Protein AF-A0A7K2AWQ4-F1 (afdb_monomer_lite)

Secondary structure (DSSP, 8-state):
---STTTTTTTTS------GGG-TT---GGGSSSHHHHHTTHHHHHTTS-HHHHHHHHHHHHHHTTT-TT-EETTSTTT-EETTTTEEGGGTSSSTHHHHHHHHHS--S--TT-HHHHHHHHHHHHH-TTS-GGGG-GGGGGS---------

Foldseek 3Di:
DDDPVVVVVVVVDDDDDPDPVLADPAWPCVLQPASVLLVVCLSLLSVLDHNQVSQLLSQLLSVQPSNQLQDWDCVDPQRTFGGSNRHRCNCQPPDPNVVVLCVSVVDNDPPSSVSNSVSNVLSCQQPDLVHDHPVVGPSSVVTRHDPPPSDD

pLDDT: mean 74.15, std 17.97, range [36.47, 95.44]

Radius of gyration: 14.71 Å; chains: 1; bounding box: 39×38×34 Å

Sequence (152 aa):
MSSFRTYLQFLESSPVDADDSCLEGTPVLSEIVEPEAVLQWAPTVCAVFDPVDASTALCIISYESGGDPDSTNRDDPGRGSFGLMQINSDWWIGSEYHERMVGWFGRDDETYLDPAVNIGAAALLVNDPSLTGWHAWPSSRLCPHRHHEHTA

Structure (mmCIF, N/CA/C/O backbone):
data_AF-A0A7K2AWQ4-F1
#
_entry.id   AF-A0A7K2AWQ4-F1
#
loop_
_atom_site.group_PDB
_atom_site.id
_atom_site.type_symbol
_atom_site.label_atom_id
_atom_site.label_alt_id
_atom_site.label_comp_id
_atom_site.label_asym_id
_atom_site.label_entity_id
_atom_site.label_seq_id
_atom_site.pdbx_PDB_ins_code
_atom_site.Cartn_x
_atom_site.Cartn_y
_atom_site.Cartn_z
_atom_site.occupancy
_atom_site.B_iso_or_equiv
_atom_site.auth_seq_id
_atom_site.auth_comp_id
_atom_site.auth_asym_id
_atom_site.auth_atom_id
_atom_site.pdbx_PDB_model_num
ATOM 1 N N . MET A 1 1 ? 13.150 -9.009 18.725 1.00 39.88 1 MET A N 1
ATOM 2 C CA . MET A 1 1 ? 13.576 -9.527 17.406 1.00 39.88 1 MET A CA 1
ATOM 3 C C . MET A 1 1 ? 13.389 -11.036 17.381 1.00 39.88 1 MET A C 1
ATOM 5 O O . MET A 1 1 ? 14.330 -11.786 17.597 1.00 39.88 1 MET A O 1
ATOM 9 N N . SER A 1 2 ? 12.150 -11.486 17.214 1.00 40.19 2 SER A N 1
ATOM 10 C CA . SER A 1 2 ? 11.832 -12.893 16.997 1.00 40.19 2 SER A CA 1
ATOM 11 C C . SER A 1 2 ? 10.632 -12.946 16.065 1.00 40.19 2 SER A C 1
ATOM 13 O O . SER A 1 2 ? 9.646 -12.264 16.320 1.00 40.19 2 SER A O 1
ATOM 15 N N . SER A 1 3 ? 10.751 -13.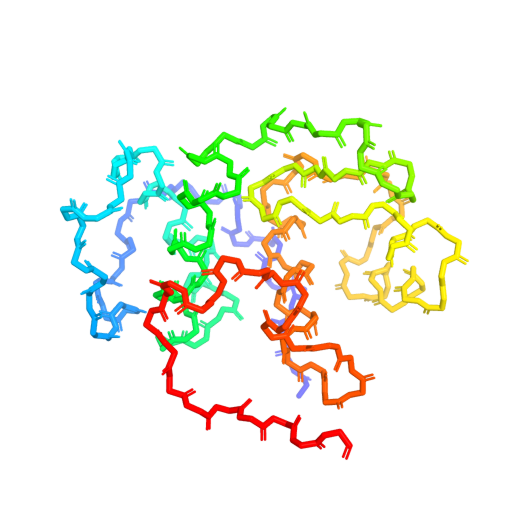786 15.035 1.00 50.97 3 SER A N 1
ATOM 16 C CA . SER A 1 3 ? 9.641 -14.419 14.322 1.00 50.97 3 SER A CA 1
ATOM 17 C C . SER A 1 3 ? 8.957 -13.665 13.167 1.00 50.97 3 SER A C 1
ATOM 19 O O . SER A 1 3 ? 7.753 -13.465 13.196 1.00 50.97 3 SER A O 1
ATOM 21 N N . PHE A 1 4 ? 9.690 -13.400 12.076 1.00 47.88 4 PHE A N 1
ATOM 22 C CA . PHE A 1 4 ? 9.088 -13.342 10.723 1.00 47.88 4 PHE A CA 1
ATOM 23 C C . PHE A 1 4 ? 9.352 -14.633 9.918 1.00 47.88 4 PHE A C 1
ATOM 25 O O . PHE A 1 4 ? 8.587 -15.014 9.041 1.00 47.88 4 PHE A O 1
ATOM 32 N N . ARG A 1 5 ? 10.387 -15.410 10.275 1.00 44.66 5 ARG A N 1
ATOM 33 C CA . ARG A 1 5 ? 10.679 -16.700 9.619 1.00 44.66 5 ARG A CA 1
ATOM 34 C C . ARG A 1 5 ? 9.610 -17.775 9.876 1.00 44.66 5 ARG A C 1
ATOM 36 O O . ARG A 1 5 ? 9.434 -18.661 9.054 1.00 44.66 5 ARG A O 1
ATOM 43 N N . THR A 1 6 ? 8.879 -17.660 10.982 1.00 47.09 6 THR A N 1
ATOM 44 C CA . THR A 1 6 ? 7.697 -18.482 11.301 1.00 47.09 6 THR A CA 1
ATOM 45 C C . THR A 1 6 ? 6.451 -18.020 10.530 1.00 47.09 6 THR A C 1
ATOM 47 O O . THR A 1 6 ? 5.506 -18.781 10.378 1.00 47.09 6 THR A O 1
ATOM 50 N N . TYR A 1 7 ? 6.443 -16.777 10.037 1.00 46.06 7 TYR A N 1
ATOM 51 C CA . TYR A 1 7 ? 5.280 -16.116 9.441 1.00 46.06 7 TYR A CA 1
ATOM 52 C C . TYR A 1 7 ? 5.025 -16.577 8.000 1.00 46.06 7 TYR A C 1
ATOM 54 O O . TYR A 1 7 ? 3.902 -16.928 7.657 1.00 46.06 7 TYR A O 1
ATOM 62 N N . LEU A 1 8 ? 6.085 -16.715 7.191 1.00 46.19 8 LEU A N 1
ATOM 63 C CA . LEU A 1 8 ? 5.982 -17.302 5.846 1.00 46.19 8 LEU A CA 1
ATOM 64 C C . LEU A 1 8 ? 5.519 -18.770 5.870 1.00 46.19 8 LEU A C 1
ATOM 66 O O . LEU A 1 8 ? 4.872 -19.213 4.932 1.00 46.19 8 LEU A O 1
ATOM 70 N N . GLN A 1 9 ? 5.792 -19.508 6.953 1.00 45.34 9 GLN A N 1
ATOM 71 C CA . GLN A 1 9 ? 5.268 -20.869 7.147 1.00 45.34 9 GLN A CA 1
ATOM 72 C C . GLN A 1 9 ? 3.791 -20.895 7.573 1.00 45.34 9 GLN A C 1
ATOM 74 O O . GLN A 1 9 ? 3.142 -21.926 7.440 1.00 45.34 9 GLN A O 1
ATOM 79 N N . PHE A 1 10 ? 3.247 -19.790 8.094 1.00 42.31 10 PHE A N 1
ATOM 80 C CA . PHE A 1 10 ? 1.855 -19.720 8.547 1.00 42.31 10 PHE A CA 1
ATOM 81 C C . PHE A 1 10 ? 0.885 -19.411 7.394 1.00 42.31 10 PHE A C 1
ATOM 83 O O . PHE A 1 10 ? -0.241 -19.908 7.396 1.00 42.31 10 PHE A O 1
ATOM 90 N N . LEU A 1 11 ? 1.346 -18.671 6.375 1.00 45.53 11 LEU A N 1
ATOM 91 C CA . LEU A 1 11 ? 0.569 -18.299 5.181 1.00 45.53 11 LEU A CA 1
ATOM 92 C C . LEU A 1 11 ? 0.214 -19.488 4.261 1.00 45.53 11 LEU A C 1
ATOM 94 O O . LEU A 1 11 ? -0.619 -19.338 3.373 1.00 45.53 11 LEU A O 1
ATOM 98 N N . GLU A 1 12 ? 0.792 -20.675 4.479 1.00 44.38 12 GLU A N 1
ATOM 99 C CA . GLU A 1 12 ? 0.422 -21.911 3.762 1.00 44.38 12 GLU A CA 1
ATOM 100 C C . GLU A 1 12 ? -0.850 -22.588 4.325 1.00 44.38 12 GLU A C 1
ATOM 102 O O . GLU A 1 12 ? -1.317 -23.590 3.779 1.00 44.38 12 GLU A O 1
ATOM 107 N N . SER A 1 1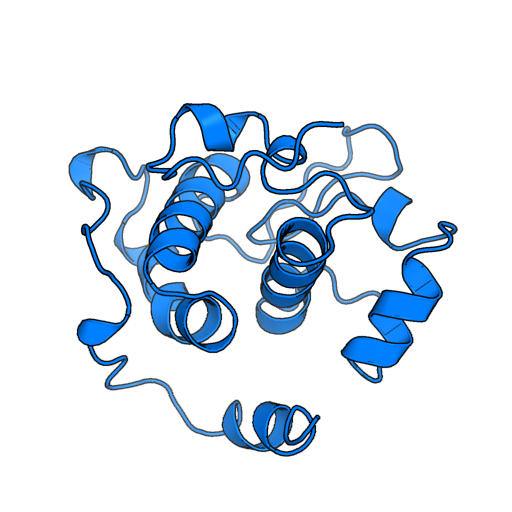3 ? -1.444 -22.047 5.395 1.00 37.22 13 SER A N 1
ATOM 108 C CA . SER A 1 13 ? -2.664 -22.571 6.031 1.00 37.22 13 SER A CA 1
ATOM 109 C C . SER A 1 13 ? -3.879 -21.732 5.618 1.00 37.22 13 SER A C 1
ATOM 111 O O . SER A 1 13 ? -3.879 -20.520 5.799 1.00 37.22 13 SER A O 1
ATOM 113 N N . SER A 1 14 ? -4.914 -22.366 5.059 1.00 43.41 14 SER A N 1
ATOM 114 C CA . SER A 1 14 ? -6.120 -21.722 4.506 1.00 43.41 14 SER A CA 1
ATOM 115 C C . SER A 1 14 ? -6.835 -20.704 5.424 1.00 43.41 14 SER A C 1
ATOM 117 O O . SER A 1 14 ? -6.798 -20.857 6.645 1.00 43.41 14 SER A O 1
ATOM 119 N N . PRO A 1 15 ? -7.567 -19.723 4.844 1.00 55.00 15 PRO A N 1
ATOM 120 C CA . PRO A 1 15 ? -8.156 -18.602 5.563 1.00 55.00 15 PRO A CA 1
ATOM 121 C C . PRO A 1 15 ? -9.600 -18.906 5.968 1.00 55.00 15 PRO A C 1
ATOM 123 O O . PRO A 1 15 ? -10.498 -18.971 5.133 1.00 55.00 15 PRO A O 1
ATOM 126 N N . VAL A 1 16 ? -9.836 -19.084 7.256 1.00 39.69 16 VAL A N 1
ATOM 127 C CA . VAL A 1 16 ? -11.158 -18.964 7.880 1.00 39.69 16 VAL A CA 1
ATOM 128 C C . VAL A 1 16 ? -10.885 -18.655 9.343 1.00 39.69 16 VAL A C 1
ATOM 130 O O . VAL A 1 16 ? -10.072 -19.336 9.957 1.00 39.69 16 VAL A O 1
ATOM 133 N N . ASP A 1 17 ? -11.523 -17.608 9.859 1.00 39.03 17 ASP A N 1
ATOM 134 C CA . ASP A 1 17 ? -11.376 -17.066 11.217 1.00 39.03 17 ASP A CA 1
ATOM 135 C C . ASP A 1 17 ? -10.241 -16.036 11.389 1.00 39.03 17 ASP A C 1
ATOM 137 O O . ASP A 1 17 ? -9.418 -16.129 12.300 1.00 39.03 17 ASP A O 1
ATOM 141 N N . ALA A 1 18 ? -10.220 -14.993 10.545 1.00 47.34 18 ALA A N 1
ATOM 142 C CA . ALA A 1 18 ? -9.660 -13.721 11.002 1.00 47.34 18 ALA A CA 1
ATOM 143 C C . ALA A 1 18 ? -10.545 -13.212 12.143 1.00 47.34 18 ALA A C 1
ATOM 145 O O . ALA A 1 18 ? -11.679 -12.791 11.933 1.00 47.34 18 ALA A O 1
ATOM 146 N N . ASP A 1 19 ? -10.028 -13.362 13.356 1.00 44.94 19 ASP A N 1
ATOM 147 C CA . ASP A 1 19 ? -10.581 -12.805 14.576 1.00 44.94 19 ASP A CA 1
ATOM 148 C C . ASP A 1 19 ? -10.854 -11.303 14.371 1.00 44.94 19 ASP A C 1
ATOM 150 O O . ASP A 1 19 ? -9.940 -10.523 14.096 1.00 44.94 19 ASP A O 1
ATOM 154 N N . ASP A 1 20 ? -12.125 -10.914 14.498 1.00 51.47 20 ASP A N 1
ATOM 155 C CA . ASP A 1 20 ? -12.654 -9.542 14.367 1.00 51.47 20 ASP A CA 1
ATOM 156 C C . ASP A 1 20 ? -11.955 -8.548 15.326 1.00 51.47 20 ASP A C 1
ATOM 158 O O . ASP A 1 20 ? -12.116 -7.331 15.228 1.00 51.47 20 ASP A O 1
ATOM 162 N N . SER A 1 21 ? -11.150 -9.061 16.265 1.00 57.72 21 SER A N 1
ATOM 163 C CA . SER A 1 21 ? -10.343 -8.300 17.219 1.00 57.72 21 SER A CA 1
ATOM 164 C C . SER A 1 21 ? -9.271 -7.410 16.580 1.00 57.72 21 SER A C 1
ATOM 166 O O . SER A 1 21 ? -8.780 -6.494 17.240 1.00 57.72 21 SER A O 1
ATOM 168 N N . CYS A 1 22 ? -8.914 -7.636 15.310 1.00 67.00 22 CYS A N 1
ATOM 169 C CA . CYS A 1 22 ? -7.898 -6.842 14.621 1.00 67.00 22 CYS A CA 1
ATOM 170 C C . CYS A 1 22 ? -8.425 -5.570 13.940 1.00 67.00 22 CYS A C 1
ATOM 172 O O . CYS A 1 22 ? -7.624 -4.772 13.465 1.00 67.00 22 CYS A O 1
ATOM 174 N N . LEU A 1 23 ? -9.742 -5.345 13.898 1.00 63.56 23 LEU A N 1
ATOM 175 C CA . LEU A 1 23 ? -10.347 -4.150 13.301 1.00 63.56 23 LEU A CA 1
ATOM 176 C C . LEU A 1 23 ? -10.949 -3.257 14.393 1.00 63.56 23 LEU A C 1
ATOM 178 O O . LEU A 1 23 ? -12.168 -3.115 14.516 1.00 63.56 23 LEU A O 1
ATOM 182 N N . GLU A 1 24 ? -10.099 -2.635 15.215 1.00 60.53 24 GLU A N 1
ATOM 183 C CA . GLU A 1 24 ? -10.583 -1.615 16.148 1.00 60.53 24 GLU A CA 1
ATOM 184 C C . GLU A 1 24 ? -10.974 -0.341 15.388 1.00 60.53 24 GLU A C 1
ATOM 186 O O . GLU A 1 24 ? -10.155 0.293 14.727 1.00 60.53 24 GLU A O 1
ATOM 191 N N . GLY A 1 25 ? -12.241 0.061 15.522 1.00 52.78 25 GLY A N 1
ATOM 192 C CA . GLY A 1 25 ? -12.779 1.211 14.797 1.00 52.78 25 GLY A CA 1
ATOM 193 C C . GLY A 1 25 ? -13.164 0.879 13.360 1.00 52.78 25 GLY A C 1
ATOM 194 O O . GLY A 1 25 ? -12.862 1.685 12.483 1.00 52.78 25 GLY A O 1
ATOM 195 N N . THR A 1 26 ? -13.823 -0.280 13.159 1.00 51.34 26 THR A N 1
ATOM 196 C CA . THR A 1 26 ? -14.363 -0.790 11.883 1.00 51.34 26 THR A CA 1
ATOM 197 C C . THR A 1 26 ? -14.527 0.327 10.861 1.00 51.34 26 THR A C 1
ATOM 199 O O . THR A 1 26 ? -15.358 1.218 11.105 1.00 51.34 26 THR A O 1
ATOM 202 N N . PRO A 1 27 ? -13.770 0.304 9.744 1.00 51.66 27 PRO A N 1
ATOM 203 C CA . PRO A 1 27 ? -13.982 1.276 8.688 1.00 51.66 27 PRO A CA 1
ATOM 204 C C . PRO A 1 27 ? -15.462 1.224 8.340 1.00 51.66 27 PRO A C 1
ATOM 206 O O . PRO A 1 27 ? -16.051 0.141 8.276 1.00 51.66 27 PRO A O 1
ATOM 209 N N . VAL A 1 28 ? -16.099 2.385 8.206 1.00 54.06 28 VAL A N 1
ATOM 210 C CA . VAL A 1 28 ? -17.507 2.419 7.828 1.00 54.06 28 VAL A CA 1
ATOM 211 C C . VAL A 1 28 ? -17.562 1.860 6.407 1.00 54.06 28 VAL A C 1
ATOM 213 O O . VAL A 1 28 ? -17.315 2.571 5.441 1.00 54.06 28 VAL A O 1
ATOM 216 N N . LEU A 1 29 ? -17.824 0.556 6.281 1.00 52.56 29 LEU A N 1
ATOM 217 C CA . LEU A 1 29 ? -17.705 -0.199 5.028 1.00 52.56 29 LEU A CA 1
ATOM 218 C C . LEU A 1 29 ? -18.601 0.365 3.917 1.00 52.56 29 LEU A C 1
ATOM 220 O O . LEU A 1 29 ? -18.388 0.060 2.752 1.00 52.56 29 LEU A O 1
ATOM 224 N N . SER A 1 30 ? -19.580 1.212 4.258 1.00 49.19 30 SER A N 1
ATOM 225 C CA . SER A 1 30 ? -20.386 1.960 3.290 1.00 49.19 30 SER A CA 1
ATOM 226 C C . SER A 1 30 ? -19.593 2.973 2.459 1.00 49.19 30 SER A C 1
ATOM 228 O O . SER A 1 30 ? -20.133 3.492 1.488 1.00 49.19 30 SER A O 1
ATOM 230 N N . GLU A 1 31 ? -18.358 3.293 2.849 1.00 54.94 31 GLU A N 1
ATOM 231 C CA . GLU A 1 31 ? -17.444 4.166 2.101 1.00 54.94 31 GLU A CA 1
ATOM 232 C C . GLU A 1 31 ? -16.443 3.375 1.241 1.00 54.94 31 GLU A C 1
ATOM 234 O O . GLU A 1 31 ? -15.722 3.966 0.441 1.00 54.94 31 GLU A O 1
ATOM 239 N N . ILE A 1 32 ? -16.418 2.044 1.374 1.00 63.28 32 ILE A N 1
ATOM 240 C CA . ILE A 1 32 ? -15.570 1.155 0.578 1.00 63.28 32 ILE A CA 1
ATOM 241 C C . ILE A 1 32 ? -16.309 0.814 -0.713 1.00 63.28 32 ILE A C 1
ATOM 243 O O . ILE A 1 32 ? -17.449 0.352 -0.687 1.00 63.28 32 ILE A O 1
ATOM 247 N N . VAL A 1 33 ? -15.648 1.051 -1.846 1.00 60.75 33 VAL A N 1
ATOM 248 C CA . VAL A 1 33 ? -16.243 0.891 -3.183 1.00 60.75 33 VAL A CA 1
ATOM 249 C C . VAL A 1 33 ? -16.624 -0.573 -3.448 1.00 60.75 33 VAL A C 1
ATOM 251 O O . VAL A 1 33 ? -17.632 -0.814 -4.098 1.00 60.75 33 VAL A O 1
ATOM 254 N N . GLU A 1 34 ? -15.891 -1.536 -2.873 1.00 69.81 34 GLU A N 1
ATOM 255 C CA . GLU A 1 34 ? -16.131 -2.983 -3.009 1.00 69.81 34 GLU A CA 1
ATOM 256 C C . GLU A 1 34 ? -15.767 -3.738 -1.705 1.00 69.81 34 GLU A C 1
ATOM 258 O O . GLU A 1 34 ? -14.664 -4.277 -1.572 1.00 69.81 34 GLU A O 1
ATOM 263 N N . PRO A 1 35 ? -16.651 -3.769 -0.688 1.00 76.25 35 PRO A N 1
ATOM 264 C CA . PRO A 1 35 ? -16.284 -4.212 0.659 1.00 76.25 35 PRO A CA 1
ATOM 265 C C . PRO A 1 35 ? -15.842 -5.676 0.729 1.00 76.25 35 PRO A C 1
ATOM 267 O O . PRO A 1 35 ? -14.912 -5.983 1.464 1.00 76.25 35 PRO A O 1
ATOM 270 N N . GLU A 1 36 ? -16.436 -6.581 -0.050 1.00 81.50 36 GLU A N 1
ATOM 271 C CA . GLU A 1 36 ? -16.041 -7.999 -0.040 1.00 81.50 36 GLU A CA 1
ATOM 272 C C . GLU A 1 36 ? -14.653 -8.223 -0.664 1.00 81.50 36 GLU A C 1
ATOM 274 O O . GLU A 1 36 ? -13.832 -8.952 -0.103 1.00 81.50 36 GLU A O 1
ATOM 279 N N . ALA A 1 37 ? -14.362 -7.548 -1.783 1.00 88.00 37 ALA A N 1
ATOM 280 C CA . ALA A 1 37 ? -13.075 -7.642 -2.474 1.00 88.00 37 ALA A CA 1
ATOM 281 C C . ALA A 1 37 ? -11.919 -7.071 -1.640 1.00 88.00 37 ALA A C 1
ATOM 283 O O . ALA A 1 37 ? -10.779 -7.514 -1.773 1.00 88.00 37 ALA A O 1
ATOM 284 N N . VAL A 1 38 ? -12.209 -6.118 -0.754 1.00 90.88 38 VAL A N 1
ATOM 285 C CA . VAL A 1 38 ? -11.237 -5.547 0.183 1.00 90.88 38 VAL A CA 1
ATOM 286 C C . VAL A 1 38 ? -11.105 -6.406 1.442 1.00 90.88 38 VAL A C 1
ATOM 288 O O . VAL A 1 38 ? -9.991 -6.723 1.859 1.00 90.88 38 VAL A O 1
ATOM 291 N N . LEU A 1 39 ? -12.220 -6.822 2.049 1.00 90.50 39 LEU A N 1
ATOM 292 C CA . LEU A 1 39 ? -12.216 -7.522 3.339 1.00 90.50 39 LEU A CA 1
ATOM 293 C C . LEU A 1 39 ? -11.583 -8.913 3.290 1.00 90.50 39 LEU A C 1
ATOM 295 O O . LEU A 1 39 ? -11.075 -9.369 4.312 1.00 90.50 39 LEU A O 1
ATOM 299 N N . GLN A 1 40 ? -11.529 -9.566 2.126 1.00 93.19 40 GLN A N 1
ATOM 300 C CA . GLN A 1 40 ? -10.771 -10.817 1.979 1.00 93.19 40 GLN A CA 1
ATOM 301 C C . GLN A 1 40 ? -9.282 -10.666 2.350 1.00 93.19 40 GLN A C 1
ATOM 303 O O . GLN A 1 40 ? -8.641 -11.653 2.707 1.00 93.19 40 GLN A O 1
ATOM 308 N N . TRP A 1 41 ? -8.737 -9.443 2.305 1.00 94.69 41 TRP A N 1
ATOM 309 C CA . TRP A 1 41 ? -7.348 -9.140 2.659 1.00 94.69 41 TRP A CA 1
ATOM 310 C C . TRP A 1 41 ? -7.148 -8.794 4.135 1.00 94.69 41 TRP A C 1
ATOM 312 O O . TRP A 1 41 ? -6.003 -8.697 4.580 1.00 94.69 41 TRP A O 1
ATOM 322 N N . ALA A 1 42 ? -8.224 -8.661 4.918 1.00 92.50 42 ALA A N 1
ATOM 323 C CA . ALA A 1 42 ? -8.145 -8.378 6.349 1.00 92.50 42 ALA A CA 1
ATOM 324 C C . ALA A 1 42 ? -7.225 -9.349 7.118 1.00 92.50 42 ALA A C 1
ATOM 326 O O . ALA A 1 42 ? -6.403 -8.854 7.887 1.00 92.50 42 ALA A O 1
ATOM 327 N N . PRO A 1 43 ? -7.236 -10.683 6.884 1.00 92.44 43 PRO A N 1
ATOM 328 C CA . PRO A 1 43 ? -6.304 -11.586 7.559 1.00 92.44 43 PRO A CA 1
ATOM 329 C C . PRO A 1 43 ? -4.832 -11.222 7.308 1.00 92.44 43 PRO A C 1
ATOM 331 O O . PRO A 1 43 ? -4.030 -11.220 8.238 1.00 92.44 43 PRO A O 1
ATOM 334 N N . THR A 1 44 ? -4.467 -10.885 6.067 1.00 92.94 44 THR A N 1
ATOM 335 C CA . THR A 1 44 ? -3.088 -10.522 5.700 1.00 92.94 44 THR A CA 1
ATOM 336 C C . THR A 1 44 ? -2.698 -9.159 6.265 1.00 92.94 44 THR A C 1
ATOM 338 O O . THR A 1 44 ? -1.606 -9.013 6.811 1.00 92.94 44 THR A O 1
ATOM 341 N N . VAL A 1 45 ? -3.599 -8.177 6.186 1.00 93.56 45 VAL A N 1
ATOM 342 C CA . VAL A 1 45 ? -3.400 -6.830 6.740 1.00 93.56 45 VAL A CA 1
ATOM 343 C C . VAL A 1 45 ? -3.209 -6.886 8.256 1.00 93.56 45 VAL A C 1
ATOM 345 O O . VAL A 1 45 ? -2.201 -6.406 8.772 1.00 93.56 45 VAL A O 1
ATOM 348 N N . CYS A 1 46 ? -4.128 -7.531 8.972 1.00 91.31 46 CYS A N 1
ATOM 349 C CA . CYS A 1 46 ? -4.093 -7.647 10.430 1.00 91.31 46 CYS A CA 1
ATOM 350 C C . CYS A 1 46 ? -2.886 -8.424 10.956 1.00 91.31 46 CYS A C 1
ATOM 352 O O . CYS A 1 46 ? -2.521 -8.323 12.124 1.00 91.31 46 CYS A O 1
ATOM 354 N N . ALA A 1 47 ? -2.267 -9.230 10.101 1.00 89.81 47 ALA A N 1
ATOM 355 C CA . ALA A 1 47 ? -1.105 -10.003 10.471 1.00 89.81 47 ALA A CA 1
ATOM 356 C C . ALA A 1 47 ? 0.207 -9.192 10.371 1.00 89.81 47 ALA A C 1
ATOM 358 O O . ALA A 1 47 ? 1.233 -9.680 10.846 1.00 89.81 47 ALA A O 1
ATOM 359 N N . VAL A 1 48 ? 0.197 -7.978 9.796 1.00 88.44 48 VAL A N 1
ATOM 360 C CA . VAL A 1 48 ? 1.381 -7.090 9.732 1.00 88.44 48 VAL A CA 1
ATOM 361 C C . VAL A 1 48 ? 1.169 -5.685 10.303 1.00 88.44 48 VAL A C 1
ATOM 363 O O . VAL A 1 48 ? 2.154 -5.039 10.660 1.00 88.44 48 VAL A O 1
ATOM 366 N N . PHE A 1 49 ? -0.072 -5.215 10.408 1.00 88.19 49 PHE A N 1
ATOM 367 C CA . PHE A 1 49 ? -0.417 -3.919 10.993 1.00 88.19 49 PHE A CA 1
ATOM 368 C C . PHE A 1 49 ? -1.044 -4.085 12.378 1.00 88.19 49 PHE A C 1
ATOM 370 O O . PHE A 1 49 ? -1.679 -5.100 12.666 1.00 88.19 49 PHE A O 1
ATOM 377 N N . ASP A 1 50 ? -0.886 -3.075 13.237 1.00 85.38 50 ASP A N 1
ATOM 378 C CA . ASP A 1 50 ? -1.708 -2.985 14.443 1.00 85.38 50 ASP A CA 1
ATOM 379 C C . ASP A 1 50 ? -3.180 -2.692 14.082 1.00 85.38 50 ASP A C 1
ATOM 381 O O . ASP A 1 50 ? -3.465 -2.316 12.944 1.00 85.38 50 ASP A O 1
ATOM 385 N N . PRO A 1 51 ? -4.141 -2.859 15.009 1.00 80.94 51 PRO A N 1
ATOM 386 C CA . PRO A 1 51 ? -5.556 -2.730 14.665 1.00 80.94 51 PRO A CA 1
ATOM 387 C C . PRO A 1 51 ? -5.992 -1.374 14.085 1.00 80.94 51 PRO A C 1
ATOM 389 O O . PRO A 1 51 ? -6.927 -1.308 1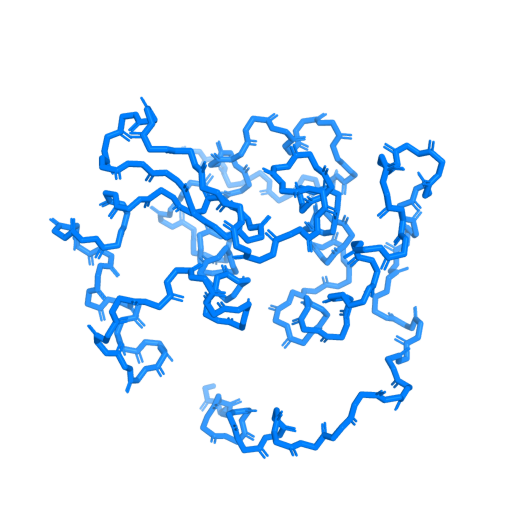3.280 1.00 80.94 51 PRO A O 1
ATOM 392 N N . VAL A 1 52 ? -5.329 -0.282 14.477 1.00 74.44 52 VAL A N 1
ATOM 393 C CA . VAL A 1 52 ? -5.648 1.069 13.988 1.00 74.44 52 VAL A CA 1
ATOM 394 C C . VAL A 1 52 ? -5.115 1.240 12.568 1.00 74.44 52 VAL A C 1
ATOM 396 O O . VAL A 1 52 ? -5.828 1.704 11.672 1.00 74.44 52 VAL A O 1
ATOM 399 N N . ASP A 1 53 ? -3.880 0.808 12.348 1.00 87.25 53 ASP A N 1
ATOM 400 C CA . ASP A 1 53 ? -3.232 0.842 11.045 1.00 87.25 53 ASP A CA 1
ATOM 401 C C . ASP A 1 53 ? -3.856 -0.156 10.057 1.00 87.25 53 ASP A C 1
ATOM 403 O O . ASP A 1 53 ? -3.941 0.129 8.862 1.00 87.25 53 ASP A O 1
ATOM 407 N N . ALA A 1 54 ? -4.388 -1.281 10.538 1.00 90.50 54 ALA A N 1
ATOM 408 C CA . ALA A 1 54 ? -5.088 -2.271 9.723 1.00 90.50 54 ALA A CA 1
ATOM 409 C C . ALA A 1 54 ? -6.349 -1.683 9.070 1.00 90.50 54 ALA A C 1
ATOM 411 O O . ALA A 1 54 ? -6.592 -1.875 7.875 1.00 90.50 54 ALA A O 1
ATOM 412 N N . SER A 1 55 ? -7.122 -0.902 9.829 1.00 86.88 55 SER A N 1
ATOM 413 C CA . SER A 1 55 ? -8.301 -0.203 9.304 1.00 86.88 55 SER A CA 1
ATOM 414 C C . SER A 1 55 ? -7.921 0.852 8.255 1.00 86.88 55 SER A C 1
ATOM 416 O O . SER A 1 55 ? -8.615 1.000 7.245 1.00 86.88 55 SER A O 1
ATOM 418 N N . THR A 1 56 ? -6.793 1.546 8.448 1.00 89.56 56 THR A N 1
ATOM 419 C CA . THR A 1 56 ? -6.246 2.492 7.458 1.00 89.56 56 THR A CA 1
ATOM 420 C C . THR A 1 56 ? -5.807 1.770 6.185 1.00 89.56 56 THR A C 1
ATOM 422 O O . THR A 1 56 ? -6.184 2.186 5.090 1.00 89.56 56 THR A O 1
ATOM 425 N N . ALA A 1 57 ? -5.072 0.664 6.314 1.00 92.75 57 ALA A N 1
ATOM 426 C CA . ALA A 1 57 ? -4.599 -0.130 5.187 1.00 92.75 57 ALA A CA 1
ATOM 427 C C . ALA A 1 57 ? -5.759 -0.652 4.330 1.00 92.75 57 ALA A C 1
ATOM 429 O O . ALA A 1 57 ? -5.743 -0.466 3.119 1.00 92.75 57 ALA A O 1
ATOM 430 N N . LEU A 1 58 ? -6.801 -1.235 4.934 1.00 92.06 58 LEU A N 1
ATOM 431 C CA . LEU A 1 58 ? -7.974 -1.716 4.189 1.00 92.06 58 LEU A CA 1
ATOM 432 C C . LEU A 1 58 ? -8.705 -0.583 3.460 1.00 92.06 58 LEU A C 1
ATOM 434 O O . LEU A 1 58 ? -9.136 -0.754 2.320 1.00 92.06 58 LEU A O 1
ATOM 438 N N . CYS A 1 59 ? -8.809 0.591 4.083 1.00 90.12 59 CYS A N 1
ATOM 439 C CA . CYS A 1 59 ? -9.358 1.766 3.417 1.00 90.12 59 CYS A CA 1
ATOM 440 C C . CYS A 1 59 ? -8.496 2.201 2.218 1.00 90.12 59 CYS A C 1
ATOM 442 O O . CYS A 1 59 ? -9.034 2.455 1.142 1.00 90.12 59 CYS A O 1
ATOM 444 N N . ILE A 1 60 ? -7.167 2.215 2.355 1.00 92.62 60 ILE A N 1
ATOM 445 C CA . ILE A 1 60 ? -6.251 2.512 1.244 1.00 92.62 60 ILE A CA 1
ATOM 446 C C . ILE A 1 60 ? -6.408 1.473 0.127 1.00 92.62 60 ILE A C 1
ATOM 448 O O . ILE A 1 60 ? -6.583 1.865 -1.020 1.00 92.62 60 ILE A O 1
ATOM 452 N N . ILE A 1 61 ? -6.466 0.174 0.439 1.00 94.94 61 ILE A N 1
ATOM 453 C CA . ILE A 1 61 ? -6.717 -0.888 -0.555 1.00 94.94 61 ILE A CA 1
ATOM 454 C C . ILE A 1 61 ? -7.997 -0.600 -1.348 1.00 94.94 61 ILE A C 1
ATOM 456 O O . ILE A 1 61 ? -8.009 -0.743 -2.571 1.00 94.94 61 ILE A O 1
ATOM 460 N N . SER A 1 62 ? -9.060 -0.131 -0.687 1.00 93.12 62 SER A N 1
ATOM 461 C CA . SER A 1 62 ? -10.290 0.259 -1.383 1.00 93.12 62 SER A CA 1
ATOM 462 C C . SER A 1 62 ? -10.078 1.369 -2.411 1.00 93.12 62 SER A C 1
ATOM 464 O O . SER A 1 62 ? -10.714 1.326 -3.461 1.00 93.12 62 SER A O 1
ATOM 466 N N . TYR A 1 63 ? -9.277 2.388 -2.097 1.00 91.62 63 TYR A N 1
ATOM 467 C CA . TYR A 1 63 ? -9.065 3.536 -2.983 1.00 91.62 63 TYR A CA 1
ATOM 468 C C . TYR A 1 63 ? -8.038 3.254 -4.080 1.00 91.62 63 TYR A C 1
ATOM 470 O O . TYR A 1 63 ? -8.199 3.732 -5.199 1.00 91.62 63 TYR A O 1
ATOM 478 N N . GLU A 1 64 ? -6.994 2.500 -3.754 1.00 92.75 64 GLU A N 1
ATOM 479 C CA . GLU A 1 64 ? -5.838 2.291 -4.625 1.00 92.75 64 GLU A CA 1
ATOM 480 C C . GLU A 1 64 ? -6.059 1.149 -5.624 1.00 92.75 64 GLU A C 1
ATOM 482 O O . GLU A 1 64 ? -5.629 1.225 -6.775 1.00 92.75 64 GLU A O 1
ATOM 487 N N . SER A 1 65 ? -6.745 0.081 -5.212 1.00 94.69 65 SER A N 1
ATOM 488 C CA . SER A 1 65 ? -6.927 -1.115 -6.046 1.00 94.69 65 SER A CA 1
ATOM 489 C C . SER A 1 65 ? -8.347 -1.666 -6.065 1.00 94.69 65 SER A C 1
ATOM 491 O O . SER A 1 65 ? -8.637 -2.561 -6.854 1.00 94.69 65 SER A O 1
ATOM 493 N N . GLY A 1 66 ? -9.232 -1.200 -5.180 1.00 93.12 66 GLY A N 1
ATOM 494 C CA . GLY A 1 66 ? -10.535 -1.835 -4.975 1.00 93.12 66 GLY A CA 1
ATOM 495 C C . GLY A 1 66 ? -10.426 -3.283 -4.476 1.00 93.12 66 GLY A C 1
ATOM 496 O O . GLY A 1 66 ? -11.375 -4.047 -4.622 1.00 93.12 66 GLY A O 1
ATOM 497 N N . GLY A 1 67 ? -9.275 -3.677 -3.917 1.00 94.56 67 GLY A N 1
ATOM 498 C CA . GLY A 1 67 ? -9.003 -5.058 -3.513 1.00 94.56 67 GLY A CA 1
ATOM 499 C C . GLY A 1 67 ? -8.462 -5.965 -4.622 1.00 94.56 67 GLY A C 1
ATOM 500 O O . GLY A 1 67 ? -8.346 -7.168 -4.386 1.00 94.56 67 GLY A O 1
ATOM 501 N N . ASP A 1 68 ? -8.121 -5.428 -5.797 1.00 95.00 68 ASP A N 1
ATOM 502 C CA . ASP A 1 68 ? -7.522 -6.186 -6.901 1.00 95.00 68 ASP A CA 1
ATOM 503 C C . ASP A 1 68 ? -5.985 -6.289 -6.758 1.00 95.00 68 ASP A C 1
ATOM 505 O O . ASP A 1 68 ? -5.280 -5.283 -6.911 1.00 95.00 68 ASP A O 1
ATOM 509 N N . PRO A 1 69 ? -5.422 -7.483 -6.481 1.00 94.50 69 PRO A N 1
ATOM 510 C CA . PRO A 1 69 ? -3.977 -7.657 -6.354 1.00 94.50 69 PRO A CA 1
ATOM 511 C C . PRO A 1 69 ? -3.235 -7.535 -7.690 1.00 94.50 69 PRO A C 1
ATOM 513 O O . PRO A 1 69 ? -2.026 -7.312 -7.681 1.00 94.50 69 PRO A O 1
ATOM 516 N N . ASP A 1 70 ? -3.942 -7.625 -8.817 1.00 94.19 70 ASP A N 1
ATOM 517 C CA . ASP A 1 70 ? -3.386 -7.451 -10.158 1.00 94.19 70 ASP A CA 1
ATOM 518 C C . ASP A 1 70 ? -3.515 -6.000 -10.661 1.00 94.19 70 ASP A C 1
ATOM 520 O O . ASP A 1 70 ? -3.134 -5.701 -11.797 1.00 94.19 70 ASP A O 1
ATOM 524 N N . SER A 1 71 ? -4.012 -5.075 -9.827 1.00 93.81 71 SER A N 1
ATOM 525 C CA . SER A 1 71 ? -4.136 -3.661 -10.186 1.00 93.81 71 SER A CA 1
ATOM 526 C C . SER A 1 71 ? -2.771 -3.056 -10.521 1.00 93.81 71 SER A C 1
ATOM 528 O O . SER A 1 71 ? -1.814 -3.138 -9.744 1.00 93.81 71 SER A O 1
ATOM 530 N N . THR A 1 72 ? -2.672 -2.394 -11.676 1.00 92.19 72 THR A N 1
ATOM 531 C CA . THR A 1 72 ? -1.446 -1.708 -12.100 1.00 92.19 72 THR A CA 1
ATOM 532 C C . THR A 1 72 ? -1.751 -0.333 -12.666 1.00 92.19 72 THR A C 1
ATOM 534 O O . THR A 1 72 ? -2.579 -0.211 -13.571 1.00 92.19 72 THR A O 1
ATOM 537 N N . ASN A 1 73 ? -0.985 0.666 -12.243 1.00 91.12 73 ASN A N 1
ATOM 538 C CA . ASN A 1 73 ? -0.914 1.970 -12.880 1.00 91.12 73 ASN A CA 1
ATOM 539 C C . ASN A 1 73 ? 0.497 2.185 -13.444 1.00 91.12 73 ASN A C 1
ATOM 541 O O . ASN A 1 73 ? 1.411 2.635 -12.759 1.00 91.12 73 ASN A O 1
ATOM 545 N N . ARG A 1 74 ? 0.686 1.834 -14.719 1.00 87.38 74 ARG A N 1
ATOM 546 C CA . ARG A 1 74 ? 1.991 1.934 -15.402 1.00 87.38 74 ARG A CA 1
ATOM 547 C C . ARG A 1 74 ? 2.373 3.359 -15.791 1.00 87.38 74 ARG A C 1
ATOM 549 O O . ARG A 1 74 ? 3.524 3.588 -16.156 1.00 87.38 74 ARG A O 1
ATOM 556 N N . ASP A 1 75 ? 1.413 4.275 -15.744 1.00 88.06 75 ASP A N 1
ATOM 557 C CA . ASP A 1 75 ? 1.613 5.673 -16.113 1.00 88.06 75 ASP A CA 1
ATOM 558 C C . ASP A 1 75 ? 2.110 6.513 -14.924 1.00 88.06 75 ASP A C 1
ATOM 560 O O . ASP A 1 75 ? 2.531 7.657 -15.115 1.00 88.06 75 ASP A O 1
ATOM 564 N N . ASP A 1 76 ? 2.120 5.947 -13.710 1.00 85.50 76 ASP A N 1
ATOM 565 C CA . ASP A 1 76 ? 2.693 6.608 -12.543 1.00 85.50 76 ASP A CA 1
ATOM 566 C C . ASP A 1 76 ? 4.208 6.834 -12.705 1.00 85.50 76 ASP A C 1
ATOM 568 O O . ASP A 1 76 ? 4.938 5.948 -13.175 1.00 85.50 76 ASP A O 1
ATOM 572 N N . PRO A 1 77 ? 4.722 8.011 -12.293 1.00 80.94 77 PRO A N 1
ATOM 573 C CA . PRO A 1 77 ? 6.154 8.281 -12.286 1.00 80.94 77 PRO A CA 1
ATOM 574 C C . PRO A 1 77 ? 6.912 7.198 -11.520 1.00 80.94 77 PRO A C 1
ATOM 576 O O . PRO A 1 77 ? 6.445 6.738 -10.489 1.00 80.94 77 PRO A O 1
ATOM 579 N N . GLY A 1 78 ? 8.095 6.813 -11.994 1.00 73.88 78 GLY A N 1
ATOM 580 C CA . GLY A 1 78 ? 8.900 5.809 -11.299 1.00 73.88 78 GLY A CA 1
ATOM 581 C C . GLY A 1 78 ? 8.536 4.363 -11.617 1.00 73.88 78 GLY A C 1
ATOM 582 O O . GLY A 1 78 ? 8.435 3.514 -10.735 1.00 73.88 78 GLY A O 1
ATOM 583 N N . ARG A 1 79 ? 8.341 4.103 -12.920 1.00 81.50 79 ARG A N 1
ATOM 584 C CA . ARG A 1 79 ? 8.054 2.791 -13.536 1.00 81.50 79 ARG A CA 1
ATOM 585 C C . ARG A 1 79 ? 6.700 2.170 -13.153 1.00 81.50 79 ARG A C 1
ATOM 587 O O . ARG A 1 79 ? 6.424 1.048 -13.576 1.00 81.50 79 ARG A O 1
ATOM 594 N N . GLY A 1 80 ? 5.839 2.933 -12.483 1.00 88.25 80 GLY A N 1
ATOM 595 C CA . GLY A 1 80 ? 4.459 2.574 -12.180 1.00 88.25 80 GLY A CA 1
ATOM 596 C C . GLY A 1 80 ? 4.219 2.165 -10.727 1.00 88.25 80 GLY A C 1
ATOM 597 O O . GLY A 1 80 ? 5.148 2.011 -9.934 1.00 88.25 80 GLY A O 1
ATOM 598 N N . SER A 1 81 ? 2.945 1.971 -10.406 1.00 91.00 81 SER A N 1
ATOM 599 C CA . SER A 1 81 ? 2.445 1.531 -9.102 1.00 91.00 81 SER A CA 1
ATOM 600 C C . SER A 1 81 ? 1.643 0.238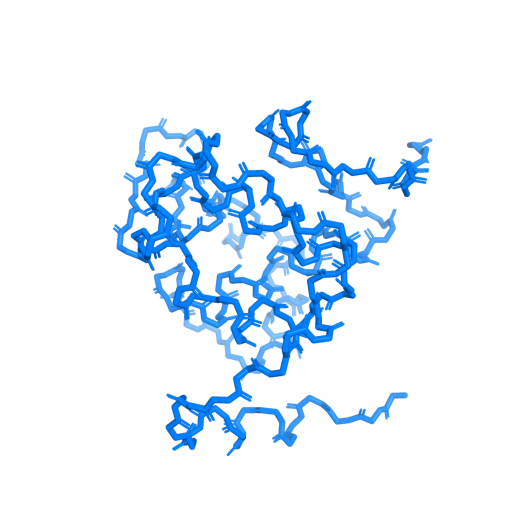 -9.255 1.00 91.00 81 SER A C 1
ATOM 602 O O . SER A 1 81 ? 0.987 0.022 -10.279 1.00 91.00 81 SER A O 1
ATOM 604 N N . PHE A 1 82 ? 1.751 -0.665 -8.278 1.00 91.19 82 PHE A N 1
ATOM 605 C CA . PHE A 1 82 ? 1.323 -2.056 -8.454 1.00 91.19 82 PHE A CA 1
ATOM 606 C C . PHE A 1 82 ? 0.686 -2.660 -7.199 1.00 91.19 82 PHE A C 1
ATOM 608 O O . PHE A 1 82 ? 1.099 -2.375 -6.070 1.00 91.19 82 PHE A O 1
ATOM 615 N N . GLY A 1 83 ? -0.269 -3.560 -7.418 1.00 93.75 83 GLY A N 1
ATOM 616 C CA . GLY A 1 83 ? -0.893 -4.399 -6.402 1.00 93.75 83 GLY A CA 1
ATOM 617 C C . GLY A 1 83 ? -1.869 -3.667 -5.486 1.00 93.75 83 GLY A C 1
ATOM 618 O O . GLY A 1 83 ? -2.292 -2.540 -5.751 1.00 93.75 83 GLY A O 1
ATOM 619 N N . LEU A 1 84 ? -2.219 -4.327 -4.383 1.00 95.44 84 LEU A N 1
ATOM 620 C CA . LEU A 1 84 ? -3.289 -3.907 -3.472 1.00 95.44 84 LEU A CA 1
ATOM 621 C C . LEU A 1 84 ? -3.115 -2.492 -2.912 1.00 95.44 84 LEU A C 1
ATOM 623 O O . LEU A 1 84 ? -4.072 -1.724 -2.849 1.00 95.44 84 LEU A O 1
ATOM 627 N N . MET A 1 85 ? -1.888 -2.158 -2.529 1.00 94.62 85 MET A N 1
ATOM 628 C CA . MET A 1 85 ? -1.487 -0.878 -1.956 1.00 94.62 85 MET A CA 1
ATOM 629 C C . MET A 1 85 ? -0.884 0.058 -3.010 1.00 94.62 85 MET A C 1
ATOM 631 O O . MET A 1 85 ? -0.336 1.080 -2.629 1.00 94.62 85 MET A O 1
ATOM 635 N N . GLN A 1 86 ? -0.898 -0.282 -4.306 1.00 93.62 86 GLN A N 1
ATOM 636 C CA . GLN A 1 86 ? -0.258 0.521 -5.363 1.00 93.62 86 GLN A CA 1
ATOM 637 C C . GLN A 1 86 ? 1.171 0.968 -4.987 1.00 93.62 86 GLN A C 1
ATOM 639 O O . GLN A 1 86 ? 1.529 2.142 -5.051 1.00 93.62 86 GLN A O 1
ATOM 644 N N . ILE A 1 87 ? 2.010 0.015 -4.567 1.00 89.56 87 ILE A N 1
ATOM 645 C CA . ILE A 1 87 ? 3.409 0.296 -4.227 1.00 89.56 87 ILE A CA 1
ATOM 646 C C . ILE A 1 87 ? 4.134 0.723 -5.496 1.00 89.56 87 ILE A C 1
ATOM 648 O O . ILE A 1 87 ? 4.171 -0.015 -6.484 1.00 89.56 87 ILE A O 1
ATOM 652 N N . ASN A 1 88 ? 4.713 1.918 -5.458 1.00 86.88 88 ASN A N 1
ATOM 653 C CA . ASN A 1 88 ? 5.427 2.471 -6.591 1.00 86.88 88 ASN A CA 1
ATOM 654 C C . ASN A 1 88 ? 6.809 1.820 -6.748 1.00 86.88 88 ASN A C 1
ATOM 656 O O . ASN A 1 88 ? 7.568 1.677 -5.784 1.00 86.88 88 ASN A O 1
ATOM 660 N N . SER A 1 89 ? 7.137 1.407 -7.970 1.00 78.94 89 SER A N 1
ATOM 661 C CA . SER A 1 89 ? 8.315 0.584 -8.230 1.00 78.94 89 SER A CA 1
ATOM 662 C C . SER A 1 89 ? 9.644 1.301 -8.030 1.00 78.94 89 SER A C 1
ATOM 664 O O . SER A 1 89 ? 10.620 0.608 -7.764 1.00 78.94 89 SER A O 1
ATOM 666 N N . ASP A 1 90 ? 9.720 2.634 -8.060 1.00 77.56 90 ASP A N 1
ATOM 667 C CA . ASP A 1 90 ? 10.963 3.345 -7.718 1.00 77.56 90 ASP A CA 1
ATOM 668 C C . ASP A 1 90 ? 11.336 3.173 -6.236 1.00 77.56 90 ASP A C 1
ATOM 670 O O . ASP A 1 90 ? 12.515 3.210 -5.889 1.00 77.56 90 ASP A O 1
ATOM 674 N N . TRP A 1 91 ? 10.368 2.909 -5.350 1.00 69.88 91 TRP A N 1
ATOM 675 C CA . TRP A 1 91 ? 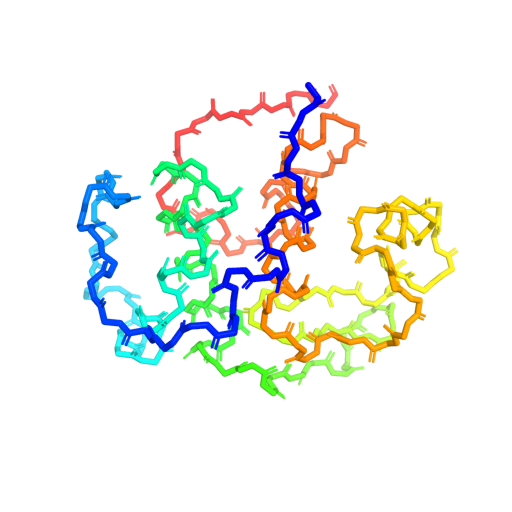10.668 2.570 -3.955 1.00 69.88 91 TRP A CA 1
ATOM 676 C C . TRP A 1 91 ? 11.273 1.180 -3.821 1.00 69.88 91 TRP A C 1
ATOM 678 O O . TRP A 1 91 ? 11.955 0.922 -2.836 1.00 69.88 91 TRP A O 1
ATOM 688 N N . TRP A 1 92 ? 11.078 0.300 -4.801 1.00 67.12 92 TRP A N 1
ATOM 689 C CA . TRP A 1 92 ? 11.574 -1.070 -4.751 1.00 67.12 92 TRP A CA 1
ATOM 690 C C . TRP A 1 92 ? 12.781 -1.319 -5.653 1.00 67.12 92 TRP A C 1
ATOM 692 O O . TRP A 1 92 ? 13.703 -2.005 -5.238 1.00 67.12 92 TRP A O 1
ATOM 702 N N . ILE A 1 93 ? 12.793 -0.823 -6.890 1.00 56.91 93 ILE A N 1
ATOM 703 C CA . ILE A 1 93 ? 13.848 -1.068 -7.876 1.00 56.91 93 ILE A CA 1
ATOM 704 C C . ILE A 1 9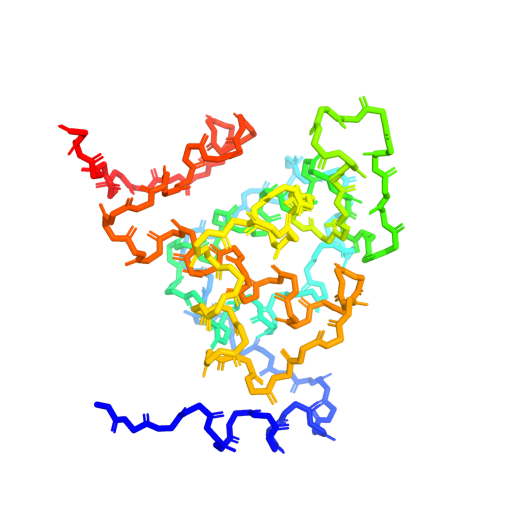3 ? 14.772 0.149 -7.918 1.00 56.91 93 ILE A C 1
ATOM 706 O O . ILE A 1 93 ? 14.426 1.195 -8.457 1.00 56.91 93 ILE A O 1
ATOM 710 N N . GLY A 1 94 ? 15.996 -0.012 -7.416 1.00 55.72 94 GLY A N 1
ATOM 711 C CA . GLY A 1 94 ? 17.054 0.995 -7.561 1.00 55.72 94 GLY A CA 1
ATOM 712 C C . GLY A 1 94 ? 17.102 2.067 -6.470 1.00 55.72 94 GLY A C 1
ATOM 713 O O . GLY A 1 94 ? 17.928 2.973 -6.567 1.00 55.72 94 GLY A O 1
ATOM 714 N N . SER A 1 95 ? 16.280 1.949 -5.426 1.00 61.75 95 SER A N 1
ATOM 715 C CA . SER A 1 95 ? 16.395 2.740 -4.199 1.00 61.75 95 SER A CA 1
ATOM 716 C C . SER A 1 95 ? 17.241 2.017 -3.142 1.00 61.75 95 SER A C 1
ATOM 718 O O . SER A 1 95 ? 17.395 0.794 -3.162 1.00 61.75 95 SER A O 1
ATOM 720 N N . GLU A 1 96 ? 17.726 2.764 -2.150 1.00 65.25 96 GLU A N 1
ATOM 721 C CA . GLU A 1 96 ? 18.306 2.209 -0.915 1.00 65.25 96 GLU A CA 1
ATOM 722 C C . GLU A 1 96 ? 17.322 1.324 -0.120 1.00 65.25 96 GLU A C 1
ATOM 724 O O . GLU A 1 96 ? 17.725 0.571 0.768 1.00 65.25 96 GLU A O 1
ATOM 729 N N . TYR A 1 97 ? 16.026 1.378 -0.442 1.00 67.12 97 TYR A N 1
ATOM 730 C CA . TYR A 1 97 ? 14.996 0.580 0.212 1.00 67.12 97 TYR A CA 1
ATOM 731 C C . TYR A 1 97 ? 14.911 -0.837 -0.350 1.00 67.12 97 TYR A C 1
ATOM 733 O O . TYR A 1 97 ? 14.484 -1.728 0.381 1.00 67.12 97 TYR A O 1
ATOM 741 N N . HIS A 1 98 ? 15.394 -1.081 -1.576 1.00 72.19 98 HIS A N 1
ATOM 742 C CA . HIS A 1 98 ? 15.441 -2.420 -2.167 1.00 72.19 98 HIS A CA 1
ATOM 743 C C . HIS A 1 98 ? 16.112 -3.431 -1.231 1.00 72.19 98 HIS A C 1
ATOM 745 O O . HIS A 1 98 ? 15.532 -4.456 -0.892 1.00 72.19 98 HIS A O 1
ATOM 751 N N . GLU A 1 99 ? 17.316 -3.120 -0.745 1.00 73.69 99 GLU A N 1
ATOM 752 C CA . GLU A 1 99 ? 18.080 -4.024 0.123 1.00 73.69 99 GLU A CA 1
ATOM 753 C C . GLU A 1 99 ? 17.371 -4.281 1.458 1.00 73.69 99 GLU A C 1
ATOM 755 O O . GLU A 1 99 ? 17.424 -5.387 1.998 1.00 73.69 99 GLU A O 1
ATOM 760 N N . ARG A 1 100 ? 16.669 -3.271 1.984 1.00 71.81 100 ARG A N 1
ATOM 761 C CA . ARG A 1 100 ? 15.897 -3.379 3.229 1.00 71.81 100 ARG A CA 1
ATOM 762 C C . ARG A 1 100 ? 14.683 -4.277 3.036 1.00 71.81 100 ARG A C 1
ATOM 764 O O . ARG A 1 100 ? 14.414 -5.116 3.891 1.00 71.81 100 ARG A O 1
ATOM 771 N N . MET A 1 101 ? 14.012 -4.146 1.897 1.00 70.06 101 MET A N 1
ATOM 772 C CA . MET A 1 101 ? 12.894 -4.988 1.492 1.00 70.06 101 MET A CA 1
ATOM 773 C C . MET A 1 101 ? 13.344 -6.432 1.256 1.00 70.06 101 MET A C 1
ATOM 775 O O . MET A 1 101 ? 12.793 -7.342 1.869 1.00 70.06 101 MET A O 1
ATOM 779 N N . VAL A 1 102 ? 14.413 -6.664 0.491 1.00 74.06 102 VAL A N 1
ATOM 780 C CA . VAL A 1 102 ? 14.995 -8.007 0.314 1.00 74.06 102 VAL A CA 1
ATOM 781 C C . VAL A 1 102 ? 15.406 -8.611 1.658 1.00 74.06 102 VAL A C 1
ATOM 783 O O . VAL A 1 102 ? 15.133 -9.780 1.920 1.00 74.06 102 VAL A O 1
ATOM 786 N N . GLY A 1 103 ? 16.013 -7.822 2.549 1.00 72.69 103 GLY A N 1
ATOM 787 C CA . GLY A 1 103 ? 16.368 -8.262 3.899 1.00 72.69 103 GLY A CA 1
ATOM 788 C C . GLY A 1 103 ? 15.156 -8.614 4.767 1.00 72.69 103 GLY A C 1
ATOM 789 O O . GLY A 1 103 ? 15.228 -9.551 5.563 1.00 72.69 103 GLY A O 1
ATOM 790 N N . TRP A 1 104 ? 14.044 -7.896 4.603 1.00 68.25 104 TRP A N 1
ATOM 791 C CA . TRP A 1 104 ? 12.808 -8.127 5.350 1.00 68.25 104 TRP A CA 1
ATOM 792 C C . TRP A 1 104 ? 12.036 -9.343 4.826 1.00 68.25 104 TRP A C 1
ATOM 794 O O . TRP A 1 104 ? 11.648 -10.209 5.611 1.00 68.25 104 TRP A O 1
ATOM 804 N N . PHE A 1 105 ? 11.831 -9.431 3.510 1.00 68.38 105 PHE A N 1
ATOM 805 C CA . PHE A 1 105 ? 11.048 -10.496 2.872 1.00 68.38 105 PHE A CA 1
ATOM 806 C C . PHE A 1 105 ? 11.867 -11.754 2.570 1.00 68.38 105 PHE A C 1
ATOM 808 O O . PHE A 1 105 ? 11.297 -12.820 2.350 1.00 68.38 105 PHE A O 1
ATOM 815 N N . GLY A 1 106 ? 13.199 -11.660 2.582 1.00 71.25 106 GLY A N 1
ATOM 816 C CA . GLY A 1 106 ? 14.100 -12.768 2.268 1.00 71.25 106 GLY A CA 1
ATOM 817 C C . GLY A 1 106 ? 14.057 -13.203 0.801 1.00 71.25 106 GLY A C 1
ATOM 818 O O . GLY A 1 106 ? 14.418 -14.343 0.510 1.00 71.25 106 GLY A O 1
ATOM 819 N N . ARG A 1 107 ? 13.591 -12.328 -0.098 1.00 65.75 107 ARG A N 1
ATOM 820 C CA . ARG A 1 107 ? 13.391 -12.600 -1.526 1.00 65.75 107 ARG A CA 1
ATOM 821 C C . ARG A 1 107 ? 13.656 -11.349 -2.368 1.00 65.75 107 ARG A C 1
ATOM 823 O O . ARG A 1 107 ? 13.365 -10.244 -1.916 1.00 65.75 107 ARG A O 1
ATOM 830 N N . ASP A 1 108 ? 14.253 -11.535 -3.541 1.00 66.62 108 ASP A N 1
ATOM 831 C CA . ASP A 1 108 ? 14.724 -10.490 -4.464 1.00 66.62 108 ASP A CA 1
ATOM 832 C C . ASP A 1 108 ? 13.962 -10.461 -5.800 1.00 66.62 108 ASP A C 1
ATOM 834 O O . ASP A 1 108 ? 14.275 -9.662 -6.683 1.00 66.62 108 ASP A O 1
ATOM 838 N N . ASP A 1 109 ? 12.934 -11.299 -5.938 1.00 64.31 109 ASP A N 1
ATOM 839 C CA . ASP A 1 109 ? 12.057 -11.350 -7.097 1.00 64.31 109 ASP A CA 1
ATOM 840 C C . ASP A 1 109 ? 11.043 -10.192 -7.111 1.00 64.31 109 ASP A C 1
ATOM 842 O O . ASP A 1 109 ? 10.466 -9.812 -6.089 1.00 64.31 109 ASP A O 1
ATOM 846 N N . GLU A 1 110 ? 10.805 -9.628 -8.302 1.00 61.66 110 GLU A N 1
ATOM 847 C CA . GLU A 1 110 ? 9.777 -8.610 -8.540 1.00 61.66 110 GLU A CA 1
ATOM 848 C C . GLU A 1 110 ? 8.383 -9.212 -8.302 1.00 61.66 110 GLU A C 1
ATOM 850 O O . GLU A 1 110 ? 7.824 -9.910 -9.147 1.00 61.66 110 GLU A O 1
ATOM 855 N N . THR A 1 111 ? 7.836 -8.973 -7.113 1.00 70.19 111 THR A N 1
ATOM 856 C CA . THR A 1 111 ? 6.635 -9.640 -6.585 1.00 70.19 111 THR A CA 1
ATOM 857 C C . THR A 1 111 ? 5.545 -8.638 -6.212 1.00 70.19 111 THR A C 1
ATOM 859 O O . THR A 1 111 ? 4.750 -8.885 -5.318 1.00 70.19 111 THR A O 1
ATOM 862 N N . TYR A 1 112 ? 5.462 -7.497 -6.907 1.00 72.38 112 TYR A N 1
ATOM 863 C CA . TYR A 1 112 ? 4.530 -6.408 -6.561 1.00 72.38 112 TYR A CA 1
ATOM 864 C C . TYR A 1 112 ? 3.057 -6.820 -6.517 1.00 72.38 112 TYR A C 1
ATOM 866 O O . TYR A 1 112 ? 2.265 -6.164 -5.847 1.00 72.38 112 TYR A O 1
ATOM 874 N N . LEU A 1 113 ? 2.709 -7.876 -7.252 1.00 85.81 113 LEU A N 1
ATOM 875 C CA . LEU A 1 113 ? 1.358 -8.427 -7.326 1.00 85.81 113 LEU A CA 1
ATOM 876 C C . LEU A 1 113 ? 1.124 -9.548 -6.301 1.00 85.81 113 LEU A C 1
ATOM 878 O O . LEU A 1 113 ? -0.011 -9.966 -6.113 1.00 85.81 113 LEU A O 1
ATOM 882 N N . ASP A 1 114 ? 2.170 -10.035 -5.619 1.00 88.06 114 ASP A N 1
ATOM 883 C CA . ASP A 1 114 ? 2.015 -10.927 -4.467 1.00 88.06 114 ASP A CA 1
ATOM 884 C C . ASP A 1 114 ? 1.385 -10.115 -3.319 1.00 88.06 114 ASP A C 1
ATOM 886 O O . ASP A 1 114 ? 2.016 -9.175 -2.817 1.00 88.06 114 ASP A O 1
ATOM 890 N N . PRO A 1 115 ? 0.156 -10.450 -2.881 1.00 91.50 115 PRO A N 1
ATOM 891 C CA . PRO A 1 115 ? -0.556 -9.678 -1.868 1.00 91.50 115 PRO A CA 1
ATOM 892 C C . PRO A 1 115 ? 0.220 -9.522 -0.560 1.00 91.50 115 PRO A C 1
ATOM 894 O O . PRO A 1 115 ? 0.213 -8.448 0.039 1.00 91.50 115 PRO A O 1
ATOM 897 N N . ALA A 1 116 ? 0.911 -10.575 -0.116 1.00 87.88 116 ALA A N 1
ATOM 898 C CA . ALA A 1 116 ? 1.621 -10.566 1.157 1.00 87.88 116 ALA A CA 1
ATOM 899 C C . ALA A 1 116 ? 2.869 -9.680 1.089 1.00 87.88 116 ALA A C 1
ATOM 901 O O . ALA A 1 116 ? 3.155 -8.942 2.036 1.00 87.88 116 ALA A O 1
ATOM 902 N N . VAL A 1 117 ? 3.587 -9.709 -0.038 1.00 85.31 117 VAL A N 1
ATOM 903 C CA . VAL A 1 117 ? 4.726 -8.808 -0.264 1.00 85.31 117 VAL A CA 1
ATOM 904 C C . VAL A 1 117 ? 4.251 -7.362 -0.386 1.00 85.31 117 VAL A C 1
ATOM 906 O O . VAL A 1 117 ? 4.836 -6.476 0.234 1.00 85.31 117 VAL A O 1
ATOM 909 N N . ASN A 1 118 ? 3.172 -7.115 -1.128 1.00 90.56 118 ASN A N 1
ATOM 910 C CA . ASN A 1 118 ? 2.638 -5.776 -1.358 1.00 90.56 118 ASN A CA 1
ATOM 911 C C . ASN A 1 118 ? 2.139 -5.109 -0.060 1.00 90.56 118 ASN A C 1
ATOM 913 O O . ASN A 1 118 ? 2.532 -3.986 0.261 1.00 90.56 118 ASN A O 1
ATOM 917 N N . ILE A 1 119 ? 1.347 -5.835 0.736 1.00 91.62 119 ILE A N 1
ATOM 918 C CA . ILE A 1 119 ? 0.857 -5.377 2.046 1.00 91.62 119 ILE A CA 1
ATOM 919 C C . ILE A 1 119 ? 2.024 -5.204 3.026 1.00 91.62 119 ILE A C 1
ATOM 921 O O . ILE A 1 119 ? 2.103 -4.201 3.737 1.00 91.62 119 ILE A O 1
ATOM 925 N N . GLY A 1 120 ? 2.974 -6.141 3.043 1.00 87.81 120 GLY A N 1
ATOM 926 C CA . GLY A 1 120 ? 4.156 -6.027 3.892 1.00 87.81 120 GLY A CA 1
ATOM 927 C C . GLY A 1 120 ? 5.043 -4.829 3.527 1.00 87.81 120 GLY A C 1
ATOM 928 O O . GLY A 1 120 ? 5.627 -4.207 4.414 1.00 87.81 120 GLY A O 1
ATOM 929 N N . ALA A 1 121 ? 5.148 -4.480 2.244 1.00 85.25 121 ALA A N 1
ATOM 930 C CA . ALA A 1 121 ? 5.880 -3.297 1.800 1.00 85.25 121 ALA A CA 1
ATOM 931 C C . ALA A 1 121 ? 5.265 -2.009 2.322 1.00 85.25 121 ALA A C 1
ATOM 933 O O . ALA A 1 121 ? 5.990 -1.133 2.801 1.00 85.25 121 ALA A O 1
ATOM 934 N N . ALA A 1 122 ? 3.936 -1.929 2.314 1.00 89.81 122 ALA A N 1
ATOM 935 C CA . ALA A 1 122 ? 3.256 -0.821 2.954 1.00 89.81 122 ALA A CA 1
ATOM 936 C C . ALA A 1 122 ? 3.556 -0.768 4.459 1.00 89.81 122 ALA A C 1
ATOM 938 O O . ALA A 1 122 ? 3.847 0.303 4.987 1.00 89.81 122 ALA A O 1
ATOM 939 N N . ALA A 1 123 ? 3.588 -1.919 5.136 1.00 88.56 123 ALA A N 1
ATOM 940 C CA . ALA A 1 123 ? 3.932 -1.973 6.553 1.00 88.56 123 ALA A CA 1
ATOM 941 C C . ALA A 1 123 ? 5.357 -1.472 6.842 1.00 88.56 123 ALA A C 1
ATOM 943 O O . ALA A 1 123 ? 5.556 -0.817 7.865 1.00 88.56 123 ALA A O 1
ATOM 944 N N . LEU A 1 124 ? 6.341 -1.705 5.960 1.00 84.00 124 LEU A N 1
ATOM 945 C CA . LEU A 1 124 ? 7.668 -1.095 6.118 1.00 84.00 124 LEU A CA 1
ATOM 946 C C . LEU A 1 124 ? 7.594 0.433 6.003 1.00 84.00 124 LEU A C 1
ATOM 948 O O . LEU A 1 124 ? 8.140 1.126 6.859 1.00 84.00 124 LEU A O 1
ATOM 952 N N . LEU A 1 125 ? 6.933 0.949 4.960 1.00 83.81 125 LEU A N 1
ATOM 953 C CA . LEU A 1 125 ? 6.815 2.393 4.713 1.00 83.81 125 LEU A CA 1
ATOM 954 C C . LEU A 1 125 ? 6.170 3.131 5.889 1.00 83.81 125 LEU A C 1
ATOM 956 O O . LEU A 1 125 ? 6.543 4.267 6.176 1.00 83.81 125 LEU A O 1
ATOM 960 N N . VAL A 1 126 ? 5.221 2.478 6.559 1.00 87.38 126 VAL A N 1
ATOM 961 C CA . VAL A 1 126 ? 4.491 3.023 7.706 1.00 87.38 126 VAL A CA 1
ATOM 962 C C . VAL A 1 126 ? 5.297 2.943 9.000 1.00 87.38 126 VAL A C 1
ATOM 964 O O . VAL A 1 126 ? 5.377 3.929 9.727 1.00 87.38 126 VAL A O 1
ATOM 967 N N . ASN A 1 127 ? 5.908 1.792 9.289 1.00 83.25 127 ASN A N 1
ATOM 968 C CA . ASN A 1 127 ? 6.549 1.546 10.585 1.00 83.25 127 ASN A CA 1
ATOM 969 C C . ASN A 1 127 ? 7.967 2.109 10.701 1.00 83.25 127 ASN A C 1
ATOM 971 O O . ASN A 1 127 ? 8.515 2.191 11.804 1.00 83.25 127 ASN A O 1
ATOM 975 N N . ASP A 1 128 ? 8.601 2.443 9.583 1.00 78.94 128 ASP A N 1
ATOM 976 C CA . ASP A 1 128 ? 9.930 3.018 9.602 1.00 78.94 128 ASP A CA 1
ATOM 977 C C . ASP A 1 128 ? 9.872 4.549 9.730 1.00 78.94 128 ASP A C 1
ATOM 979 O O . ASP A 1 128 ? 9.479 5.233 8.782 1.00 78.94 128 ASP A O 1
ATOM 983 N N . PRO A 1 129 ? 10.343 5.121 10.854 1.00 77.12 129 PRO A N 1
ATOM 984 C CA . PRO A 1 129 ? 10.298 6.564 11.080 1.00 77.12 129 PRO A CA 1
ATOM 985 C C . PRO A 1 129 ? 11.204 7.372 10.138 1.00 77.12 129 PRO A C 1
ATOM 987 O O . PRO A 1 129 ? 11.130 8.596 10.138 1.00 77.12 129 PRO A O 1
ATOM 990 N N . SER A 1 130 ? 12.099 6.722 9.388 1.00 77.00 130 SER A N 1
ATOM 991 C CA . SER A 1 130 ? 12.935 7.366 8.367 1.00 77.00 130 SER A CA 1
ATOM 992 C C . SER A 1 130 ? 12.271 7.437 6.989 1.00 77.00 130 SER A C 1
ATOM 994 O O . SER A 1 130 ? 12.844 8.031 6.075 1.00 77.00 130 SER A O 1
ATOM 996 N N . LEU A 1 131 ? 11.090 6.831 6.830 1.00 76.62 131 LEU A N 1
ATOM 997 C CA . LEU A 1 131 ? 10.332 6.794 5.582 1.00 76.62 131 LEU A CA 1
ATOM 998 C C . LEU A 1 131 ? 9.116 7.724 5.651 1.00 76.62 131 LEU A C 1
ATOM 1000 O O . LEU A 1 131 ? 8.930 8.505 6.580 1.00 76.62 131 LEU A O 1
ATOM 1004 N N . THR A 1 132 ? 8.293 7.673 4.611 1.00 76.38 132 THR A N 1
ATOM 1005 C CA . THR A 1 132 ? 7.166 8.584 4.382 1.00 76.38 132 THR A CA 1
ATOM 1006 C C . THR A 1 132 ? 5.960 8.355 5.293 1.00 76.38 132 THR A C 1
ATOM 1008 O O . THR A 1 132 ? 5.086 9.222 5.354 1.00 76.38 132 THR A O 1
ATOM 1011 N N . GLY A 1 133 ? 5.853 7.206 5.964 1.00 86.31 133 GLY A N 1
ATOM 1012 C CA . GLY A 1 133 ? 4.646 6.845 6.701 1.00 86.31 133 GLY A CA 1
ATOM 1013 C C . GLY A 1 133 ? 3.431 6.671 5.778 1.00 86.31 133 GLY A C 1
ATOM 1014 O O . GLY A 1 133 ? 3.560 6.434 4.572 1.00 86.31 133 GLY A O 1
ATOM 1015 N N . TRP A 1 134 ? 2.234 6.904 6.324 1.00 87.94 134 TRP A N 1
ATOM 1016 C CA . TRP A 1 134 ? 0.980 6.925 5.558 1.00 87.94 134 TRP A CA 1
ATOM 1017 C C . TRP A 1 134 ? 0.922 8.012 4.470 1.00 87.94 134 TRP A C 1
ATOM 1019 O O . TRP A 1 134 ? 0.105 7.922 3.554 1.00 87.94 134 TRP A O 1
ATOM 1029 N N . HIS A 1 135 ? 1.808 9.016 4.505 1.00 84.62 135 HIS A N 1
ATOM 1030 C CA . HIS A 1 135 ? 1.851 10.081 3.497 1.00 84.62 135 HIS A CA 1
ATOM 1031 C C . HIS A 1 135 ? 2.299 9.613 2.108 1.00 84.62 135 HIS A C 1
ATOM 1033 O O . HIS A 1 135 ? 2.160 10.383 1.157 1.00 84.62 135 HIS A O 1
ATOM 1039 N N . ALA A 1 136 ? 2.785 8.374 1.970 1.00 84.62 136 ALA A N 1
ATOM 1040 C CA . ALA A 1 136 ? 3.001 7.768 0.657 1.00 84.62 136 ALA A CA 1
ATOM 1041 C C . ALA A 1 136 ? 1.698 7.642 -0.153 1.00 84.62 136 ALA A C 1
ATOM 1043 O O . ALA A 1 136 ? 1.745 7.694 -1.379 1.00 84.62 136 ALA A O 1
ATOM 1044 N N . TRP A 1 137 ? 0.542 7.561 0.519 1.00 89.25 137 TRP A N 1
ATOM 1045 C CA . TRP A 1 137 ? -0.770 7.456 -0.118 1.00 89.25 137 TRP A CA 1
ATOM 1046 C C . TRP A 1 137 ? -1.585 8.727 0.090 1.00 89.25 137 TRP A C 1
ATOM 1048 O O . TRP A 1 137 ? -1.991 9.016 1.220 1.00 89.25 137 TRP A O 1
ATOM 1058 N N . PRO A 1 138 ? -1.906 9.491 -0.969 1.00 86.56 138 PRO A N 1
ATOM 1059 C CA . PRO A 1 138 ? -2.826 10.622 -0.861 1.00 86.56 138 PRO A CA 1
ATOM 1060 C C . PRO A 1 138 ? -4.207 10.225 -0.314 1.00 86.56 138 PRO A C 1
ATOM 1062 O O . PRO A 1 138 ? -4.828 11.019 0.400 1.00 86.56 138 PRO A O 1
ATOM 1065 N N . SER A 1 139 ? -4.659 9.001 -0.613 1.00 85.12 139 SER A N 1
ATOM 1066 C CA . SER A 1 139 ? -5.918 8.405 -0.145 1.00 85.12 139 SER A CA 1
ATOM 1067 C C . SER A 1 139 ? -5.977 8.220 1.375 1.00 85.12 139 SER A C 1
ATOM 1069 O O . SER A 1 139 ? -7.066 8.277 1.940 1.00 85.12 139 SER A O 1
ATOM 1071 N N . SER A 1 140 ? -4.835 8.141 2.074 1.00 85.56 140 SER A N 1
ATOM 1072 C CA . SER A 1 140 ? -4.788 8.049 3.546 1.00 85.56 140 SER A CA 1
ATOM 1073 C C . SER A 1 140 ? -5.531 9.192 4.254 1.00 85.56 140 SER A C 1
ATOM 1075 O O . SER A 1 140 ? -6.077 9.005 5.339 1.00 85.56 140 SER A O 1
ATOM 1077 N N . ARG A 1 141 ? -5.636 10.370 3.618 1.00 83.94 141 ARG A N 1
ATOM 1078 C CA . ARG A 1 141 ? -6.392 11.531 4.130 1.00 83.94 141 ARG A CA 1
ATOM 1079 C C . ARG A 1 141 ? -7.902 11.298 4.189 1.00 83.94 141 ARG A C 1
ATOM 1081 O O . ARG A 1 141 ? -8.596 12.032 4.887 1.00 83.94 141 ARG A O 1
ATOM 1088 N N . LEU A 1 142 ? -8.395 10.333 3.420 1.00 83.44 142 LEU A N 1
ATOM 1089 C CA . LEU A 1 142 ? -9.792 9.904 3.385 1.00 83.44 142 LEU A CA 1
ATOM 1090 C C . LEU A 1 142 ? -10.042 8.715 4.324 1.00 83.44 142 LEU A C 1
ATOM 1092 O O . LEU A 1 142 ? -11.186 8.309 4.491 1.00 83.44 142 LEU A O 1
ATOM 1096 N N . CYS A 1 143 ? -8.987 8.164 4.928 1.00 84.06 143 CYS A N 1
ATOM 1097 C CA . CYS A 1 143 ? -9.035 6.961 5.743 1.00 84.06 143 CYS A CA 1
ATOM 1098 C C . CYS A 1 143 ? -8.922 7.272 7.242 1.00 84.06 143 CYS A C 1
ATOM 1100 O O . CYS A 1 143 ? -8.315 8.280 7.626 1.00 84.06 143 CYS A O 1
ATOM 1102 N N . PRO A 1 144 ? -9.493 6.418 8.112 1.00 71.06 144 PRO A N 1
ATOM 1103 C CA . PRO A 1 144 ? -9.465 6.624 9.554 1.00 71.06 144 PRO A CA 1
ATOM 1104 C C . PRO A 1 144 ? -8.052 6.412 10.111 1.00 71.06 144 PRO A C 1
ATOM 1106 O O . PRO A 1 144 ? -7.677 5.294 10.429 1.00 71.06 144 PRO A O 1
ATOM 1109 N N . HIS A 1 145 ? -7.289 7.489 10.290 1.00 65.75 145 HIS A N 1
ATOM 1110 C CA . HIS A 1 145 ? -5.984 7.464 10.952 1.00 65.75 145 HIS A CA 1
ATOM 1111 C C . HIS A 1 145 ? -6.071 8.154 12.320 1.00 65.75 145 HIS A C 1
ATOM 1113 O O . HIS A 1 145 ? -6.631 9.246 12.450 1.00 65.75 145 HIS A O 1
ATOM 1119 N N . ARG A 1 146 ? -5.495 7.549 13.369 1.00 51.97 146 ARG A N 1
ATOM 1120 C CA . ARG A 1 146 ? -5.064 8.321 14.545 1.00 51.97 146 ARG A CA 1
ATOM 1121 C C . ARG A 1 146 ? -3.641 8.784 14.277 1.00 51.97 146 ARG A C 1
ATOM 1123 O O . ARG A 1 146 ? -2.822 7.984 13.854 1.00 51.97 146 ARG A O 1
ATOM 1130 N N . HIS A 1 147 ? -3.374 10.066 14.511 1.00 44.34 147 HIS A N 1
ATOM 1131 C CA . HIS A 1 147 ? -2.080 10.721 14.321 1.00 44.34 147 HIS A CA 1
ATOM 1132 C C . HIS A 1 147 ? -0.904 9.940 14.952 1.00 44.34 147 HIS A C 1
ATOM 1134 O O . HIS A 1 147 ? -0.479 10.242 16.064 1.00 44.34 147 HIS A O 1
ATOM 1140 N N . HIS A 1 148 ? -0.323 8.989 14.225 1.00 44.19 148 HIS A N 1
ATOM 1141 C CA . HIS A 1 148 ? 1.109 8.713 14.278 1.00 44.19 148 HIS A CA 1
ATOM 1142 C C . HIS A 1 148 ? 1.768 9.631 13.247 1.00 44.19 148 HIS A C 1
ATOM 1144 O O . HIS A 1 148 ? 2.323 9.206 12.239 1.00 44.19 148 HIS A O 1
ATOM 1150 N N . GLU A 1 149 ? 1.616 10.939 13.466 1.00 44.12 149 GLU A N 1
ATOM 1151 C CA . GLU A 1 149 ? 2.361 11.939 12.716 1.00 44.12 149 GLU A CA 1
ATOM 1152 C C . GLU A 1 149 ? 3.823 11.817 13.138 1.00 44.12 149 GLU A C 1
ATOM 1154 O O . GLU A 1 149 ? 4.244 12.353 14.165 1.00 44.12 149 GLU A O 1
ATOM 1159 N N . HIS A 1 150 ? 4.610 11.092 12.351 1.00 41.34 150 HIS A N 1
ATOM 1160 C CA . HIS A 1 150 ? 6.045 11.302 12.354 1.00 41.34 150 HIS A CA 1
ATOM 1161 C C . HIS A 1 150 ? 6.283 12.662 11.695 1.00 41.34 150 HIS A C 1
ATOM 1163 O O . HIS A 1 150 ? 6.256 12.804 10.475 1.00 41.34 150 HIS A O 1
ATOM 1169 N N . THR A 1 151 ? 6.421 13.694 12.529 1.00 36.47 151 THR A N 1
ATOM 1170 C CA . THR A 1 151 ? 6.903 15.009 12.103 1.00 36.47 151 THR A CA 1
ATOM 1171 C C . THR A 1 151 ? 8.243 14.839 11.396 1.00 36.47 151 THR A C 1
ATOM 1173 O O . THR A 1 151 ? 9.157 14.250 11.977 1.00 36.47 151 THR A O 1
ATOM 1176 N N . ALA A 1 152 ? 8.302 15.348 10.163 1.00 37.91 152 ALA A N 1
ATOM 1177 C CA . ALA A 1 152 ? 9.483 15.409 9.305 1.00 37.91 152 ALA A CA 1
ATOM 1178 C C . ALA A 1 152 ? 10.699 16.072 9.972 1.00 37.91 152 ALA A C 1
ATOM 1180 O O . ALA A 1 152 ? 10.498 16.947 10.851 1.00 37.91 152 ALA A O 1
#